Protein AF-A0A2A9FK67-F1 (afdb_monomer)

Solvent-accessible surface area (backbone atoms only — not comparable to full-atom values): 5591 Å² total; per-residue (Å²): 140,76,81,85,80,78,90,63,96,70,42,57,33,71,74,47,43,57,74,39,88,72,41,48,65,47,57,43,85,87,82,66,42,72,56,38,37,38,35,76,52,70,63,87,93,41,48,28,39,41,40,37,33,72,76,51,94,66,30,20,36,39,37,33,32,46,73,89,39,82,77,45,78,49,78,31,47,41,40,58,36,33,40,53,52,50,36,42,77,70,70,46,70,83,127

Sequence (95 aa):
MSVPERGTGVPRSVTDLARLPGWSVAVHATSRRWELAEYPGADGDDEVLVGLTPVARGLVAVIVWRNGTVEQHRRLPEEQACLAAWRFALGLRPG

Structure (mmCIF, N/CA/C/O backbone):
data_AF-A0A2A9FK67-F1
#
_entry.id   AF-A0A2A9FK67-F1
#
loop_
_atom_site.group_PDB
_atom_site.id
_atom_site.type_symbol
_atom_site.label_atom_id
_atom_site.label_alt_id
_atom_site.label_comp_id
_atom_site.label_asym_id
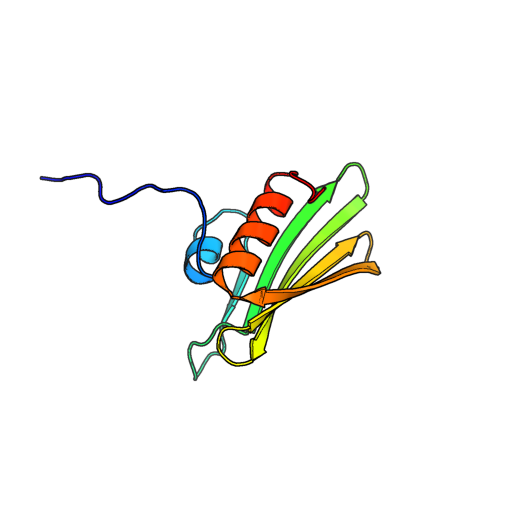_atom_site.label_entity_id
_atom_site.label_seq_id
_atom_site.pdbx_PDB_ins_code
_atom_site.Cartn_x
_atom_site.Cartn_y
_atom_site.Cartn_z
_atom_site.occupancy
_atom_site.B_iso_or_equiv
_atom_site.auth_seq_id
_atom_site.auth_comp_id
_atom_site.auth_asym_id
_atom_site.auth_atom_id
_atom_site.pdbx_PDB_model_num
ATOM 1 N N . MET A 1 1 ? -35.030 2.639 -11.636 1.00 38.41 1 MET A N 1
ATOM 2 C CA . MET A 1 1 ? -33.765 1.874 -11.592 1.00 38.41 1 MET A CA 1
ATOM 3 C C . MET A 1 1 ? -32.803 2.553 -12.548 1.00 38.41 1 MET A C 1
ATOM 5 O O . MET A 1 1 ? -33.188 2.724 -13.689 1.00 38.41 1 MET A O 1
ATOM 9 N N . SER A 1 2 ? -31.622 3.044 -12.211 1.00 42.09 2 SER A N 1
ATOM 10 C CA . SER A 1 2 ? -30.900 3.210 -10.952 1.00 42.09 2 SER A CA 1
ATOM 11 C C . SER A 1 2 ? -29.963 4.396 -11.198 1.00 42.09 2 SER A C 1
ATOM 13 O O . SER A 1 2 ? -29.442 4.541 -12.303 1.00 42.09 2 SER A O 1
ATOM 15 N N . VAL A 1 3 ? -29.777 5.266 -10.209 1.00 43.06 3 VAL A N 1
ATOM 16 C CA . VAL A 1 3 ? -28.714 6.278 -10.264 1.00 43.06 3 VAL A CA 1
ATOM 17 C C . VAL A 1 3 ? -27.383 5.515 -10.205 1.00 43.06 3 VAL A C 1
ATOM 19 O O . VAL A 1 3 ? -27.252 4.663 -9.325 1.00 43.06 3 VAL A O 1
ATOM 22 N N . PRO A 1 4 ? -26.407 5.745 -11.101 1.00 42.25 4 PRO A N 1
ATOM 23 C CA . PRO A 1 4 ? -25.088 5.159 -10.931 1.00 42.25 4 PRO A CA 1
ATOM 24 C C . PRO A 1 4 ? -24.439 5.826 -9.715 1.00 42.25 4 PRO A C 1
ATOM 26 O O . PRO A 1 4 ? -24.041 6.991 -9.761 1.00 42.25 4 PRO A O 1
ATOM 29 N N . GLU A 1 5 ? -24.392 5.117 -8.592 1.00 51.25 5 GLU A N 1
ATOM 30 C CA . GLU A 1 5 ? -23.777 5.620 -7.369 1.00 51.25 5 GLU A CA 1
ATOM 31 C C . GLU A 1 5 ? -22.243 5.659 -7.517 1.00 51.25 5 GLU A C 1
ATOM 33 O O . GLU A 1 5 ? -21.578 4.633 -7.603 1.00 51.25 5 GLU A O 1
ATOM 38 N N . ARG A 1 6 ? -21.705 6.887 -7.580 1.00 47.88 6 ARG A N 1
ATOM 39 C CA . ARG A 1 6 ? -20.302 7.317 -7.378 1.00 47.88 6 ARG A CA 1
ATOM 40 C C . ARG A 1 6 ? -19.198 6.374 -7.886 1.00 47.88 6 ARG A C 1
ATOM 42 O O . ARG A 1 6 ? -18.447 5.794 -7.107 1.00 47.88 6 ARG A O 1
ATOM 49 N N . GLY A 1 7 ? -18.959 6.388 -9.194 1.00 52.41 7 GLY A N 1
ATOM 50 C CA . GLY A 1 7 ? -17.623 6.116 -9.724 1.00 52.41 7 GLY A CA 1
ATOM 51 C C . GLY A 1 7 ? -16.724 7.342 -9.541 1.00 52.41 7 GLY A C 1
ATOM 52 O O . GLY A 1 7 ? -16.719 8.227 -10.389 1.00 52.41 7 GLY A O 1
ATOM 53 N N . THR A 1 8 ? -15.968 7.429 -8.446 1.00 54.34 8 THR A N 1
ATOM 54 C CA . THR A 1 8 ? -14.867 8.404 -8.319 1.00 54.34 8 THR A CA 1
ATOM 55 C C . THR A 1 8 ? -13.573 7.622 -8.150 1.00 54.34 8 THR A C 1
ATOM 57 O O . THR A 1 8 ? -13.240 7.252 -7.030 1.00 54.34 8 THR A O 1
ATOM 60 N N . GLY A 1 9 ? -12.884 7.315 -9.254 1.00 76.12 9 GLY A N 1
ATOM 61 C CA . GLY A 1 9 ? -11.770 6.352 -9.345 1.00 76.12 9 GLY A CA 1
ATOM 62 C C . GLY A 1 9 ? -10.492 6.652 -8.545 1.00 76.12 9 GLY A C 1
ATOM 63 O O . GLY A 1 9 ? -9.472 6.032 -8.814 1.00 76.12 9 GLY A O 1
ATOM 64 N N . VAL A 1 10 ? -10.532 7.580 -7.586 1.00 89.06 10 VAL A N 1
ATOM 65 C CA . VAL A 1 10 ? -9.426 7.909 -6.680 1.00 89.06 10 VAL A CA 1
ATOM 66 C C . VAL A 1 10 ? -9.654 7.188 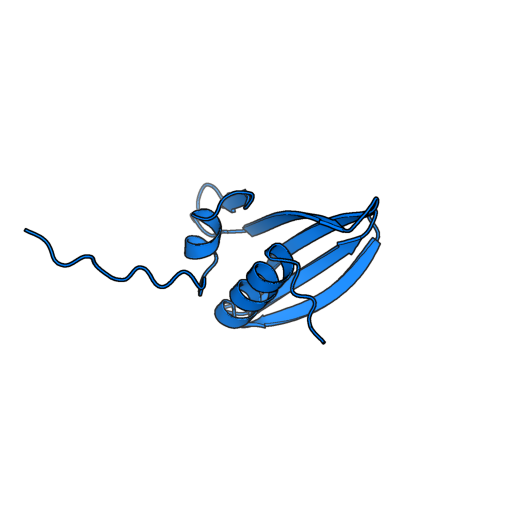-5.341 1.00 89.06 10 VAL A C 1
ATOM 68 O O . VAL A 1 10 ? -10.661 7.469 -4.680 1.00 89.06 10 VAL A O 1
ATOM 71 N N . PRO A 1 11 ? -8.758 6.283 -4.914 1.00 93.69 11 PRO A N 1
ATOM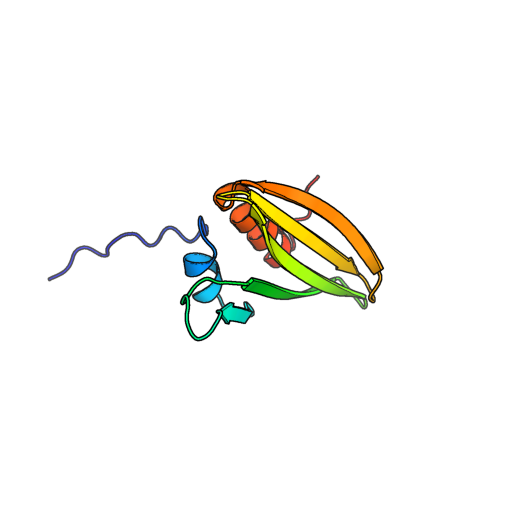 72 C CA . PRO A 1 11 ? -8.908 5.546 -3.665 1.00 93.69 11 PRO A CA 1
ATOM 73 C C . PRO A 1 11 ? -8.647 6.444 -2.452 1.00 93.69 11 PRO A C 1
ATOM 75 O O . PRO A 1 11 ? -7.727 7.263 -2.457 1.00 93.69 11 PRO A O 1
ATOM 78 N N . ARG A 1 12 ? -9.448 6.269 -1.394 1.00 92.94 12 ARG A N 1
ATOM 79 C CA . ARG A 1 12 ? -9.318 6.997 -0.117 1.00 92.94 12 ARG A CA 1
ATOM 80 C C . ARG A 1 12 ? -9.065 6.078 1.076 1.00 92.94 12 ARG A C 1
ATOM 82 O O . ARG A 1 12 ? -8.874 6.555 2.190 1.00 92.94 12 ARG A O 1
ATOM 89 N N . SER A 1 13 ? -9.066 4.772 0.848 1.00 95.44 13 SER A N 1
ATOM 90 C CA . SER A 1 13 ? -8.858 3.750 1.867 1.00 95.44 13 SER A CA 1
ATOM 91 C C . SER A 1 13 ? -8.204 2.510 1.269 1.00 95.44 13 SER A C 1
ATOM 93 O O . SER A 1 13 ? -8.251 2.288 0.054 1.00 95.44 13 SER A O 1
ATOM 95 N N . VAL A 1 14 ? -7.676 1.639 2.129 1.00 96.00 14 VAL A N 1
ATOM 96 C CA . VAL A 1 14 ? -7.154 0.334 1.689 1.00 96.00 14 VAL A CA 1
ATOM 97 C C . VAL A 1 14 ? -8.262 -0.552 1.104 1.00 96.00 14 VAL A C 1
ATOM 99 O O . VAL A 1 14 ? -8.015 -1.354 0.207 1.00 96.00 14 VAL A O 1
ATOM 102 N N . THR A 1 15 ? -9.511 -0.360 1.540 1.00 94.94 15 THR A N 1
ATOM 103 C CA . THR A 1 15 ? -10.669 -1.060 0.957 1.00 94.94 15 THR A CA 1
ATOM 104 C C . THR A 1 15 ? -10.912 -0.647 -0.494 1.00 94.94 15 THR A C 1
ATOM 106 O O . THR A 1 15 ? -11.317 -1.481 -1.302 1.00 94.94 15 THR A O 1
ATOM 109 N N . ASP A 1 16 ? -10.656 0.617 -0.840 1.00 95.94 16 ASP A N 1
ATOM 110 C CA . ASP A 1 16 ? -10.753 1.080 -2.225 1.00 95.94 16 ASP A CA 1
ATOM 111 C C . ASP A 1 16 ? -9.610 0.508 -3.068 1.00 95.94 16 ASP A C 1
ATOM 113 O O . ASP A 1 16 ? -9.861 0.026 -4.171 1.00 95.94 16 ASP A O 1
ATOM 117 N N . LEU A 1 17 ? -8.379 0.495 -2.534 1.00 95.50 17 LEU A N 1
ATOM 118 C CA . LEU A 1 17 ? -7.220 -0.113 -3.203 1.00 95.50 17 LEU A CA 1
ATOM 119 C C . LEU A 1 17 ? -7.447 -1.595 -3.504 1.00 95.50 17 LEU A C 1
ATOM 121 O O . LEU A 1 17 ? -7.183 -2.030 -4.617 1.00 95.50 17 LEU A O 1
ATOM 125 N N . ALA A 1 18 ? -8.021 -2.351 -2.564 1.00 95.12 18 ALA A N 1
ATOM 126 C CA . ALA A 1 18 ? -8.320 -3.774 -2.737 1.00 95.12 18 ALA A CA 1
ATOM 127 C C . ALA A 1 18 ? -9.265 -4.083 -3.917 1.00 95.12 18 ALA A C 1
ATOM 129 O O . ALA A 1 18 ? -9.372 -5.232 -4.338 1.00 95.12 18 ALA A O 1
ATOM 130 N N . ARG A 1 19 ? -9.993 -3.082 -4.430 1.00 95.19 19 ARG A N 1
ATOM 131 C CA . ARG A 1 19 ? -10.884 -3.224 -5.593 1.00 95.19 19 ARG A CA 1
ATOM 132 C C . ARG A 1 19 ? -10.178 -2.933 -6.918 1.00 95.19 19 ARG A C 1
ATOM 134 O O . ARG A 1 19 ? -10.777 -3.145 -7.971 1.00 95.19 19 ARG A O 1
ATOM 141 N N . LEU A 1 20 ? -8.953 -2.412 -6.879 1.00 92.88 20 LEU A N 1
ATOM 142 C CA . LEU A 1 20 ? -8.175 -2.063 -8.059 1.00 92.88 20 LEU A CA 1
ATOM 143 C C . LEU A 1 20 ? -7.306 -3.251 -8.508 1.00 92.88 20 LEU A C 1
ATOM 145 O O . LEU A 1 20 ? -6.752 -3.960 -7.666 1.00 92.88 20 LEU A O 1
ATOM 149 N N . PRO A 1 21 ? -7.137 -3.469 -9.825 1.00 91.44 21 PRO A N 1
ATOM 150 C CA . PRO A 1 21 ? -6.248 -4.508 -10.337 1.00 91.44 21 PRO A CA 1
ATOM 151 C C . PRO A 1 21 ? -4.804 -4.341 -9.847 1.00 91.44 21 PRO A C 1
ATOM 153 O O . PRO A 1 21 ? -4.307 -3.223 -9.728 1.00 91.44 21 PRO A O 1
ATOM 156 N N . GLY A 1 22 ? -4.131 -5.465 -9.597 1.00 92.56 22 GLY A N 1
ATOM 157 C CA . GLY A 1 22 ? -2.725 -5.507 -9.180 1.00 92.56 22 GLY A CA 1
ATOM 158 C C . GLY A 1 22 ? -2.485 -5.276 -7.687 1.00 92.56 22 GLY A C 1
ATOM 159 O O . GLY A 1 22 ? -1.400 -5.576 -7.206 1.00 92.56 22 GLY A O 1
ATOM 160 N N . TRP A 1 23 ? -3.483 -4.806 -6.935 1.00 96.31 23 TRP A N 1
ATOM 161 C CA . TRP A 1 23 ? -3.369 -4.656 -5.486 1.00 96.31 23 TRP A CA 1
ATOM 162 C C . TRP A 1 23 ? -3.631 -5.974 -4.761 1.00 96.31 23 TRP A C 1
ATOM 164 O O . TRP A 1 23 ? -4.654 -6.627 -4.970 1.00 96.31 23 TRP A O 1
ATOM 174 N N . SER A 1 24 ? -2.729 -6.328 -3.852 1.00 97.06 24 SER A N 1
ATOM 175 C CA . SER A 1 24 ? -2.917 -7.392 -2.868 1.00 97.06 24 SER A CA 1
ATOM 176 C C . SER A 1 24 ? -3.124 -6.768 -1.493 1.00 97.06 24 SER A C 1
ATOM 178 O O . SER A 1 24 ? -2.399 -5.848 -1.123 1.00 97.06 24 SER A O 1
ATOM 180 N N . VAL A 1 25 ? -4.105 -7.247 -0.725 1.00 97.25 25 VAL A N 1
ATOM 181 C CA . VAL A 1 25 ? -4.343 -6.786 0.651 1.00 97.25 25 VAL A CA 1
ATOM 182 C C . VAL A 1 25 ? -4.437 -7.984 1.584 1.00 97.25 25 VAL A C 1
ATOM 184 O O . VAL A 1 25 ? -5.382 -8.771 1.514 1.00 97.25 25 VAL A O 1
ATOM 187 N N . ALA A 1 26 ? -3.472 -8.095 2.493 1.00 96.62 26 ALA A N 1
ATOM 188 C CA . ALA A 1 26 ? -3.500 -9.062 3.575 1.00 96.62 26 ALA A CA 1
ATOM 189 C C . ALA A 1 26 ? -4.376 -8.541 4.719 1.00 96.62 26 ALA A C 1
ATOM 191 O O . ALA A 1 26 ? -4.262 -7.392 5.159 1.00 96.62 26 ALA A O 1
ATOM 192 N N . VAL A 1 27 ? -5.254 -9.410 5.214 1.00 94.38 27 VAL A N 1
ATOM 193 C CA . VAL A 1 27 ? -6.186 -9.113 6.301 1.00 94.38 27 VAL A CA 1
ATOM 194 C C . VAL A 1 27 ? -5.992 -10.134 7.409 1.00 94.38 27 VAL A C 1
ATOM 196 O O . VAL A 1 27 ? -6.070 -11.338 7.169 1.00 94.38 27 VAL A O 1
ATOM 199 N N . HIS A 1 28 ? -5.815 -9.652 8.636 1.00 92.75 28 HIS A N 1
ATOM 200 C CA . HIS A 1 28 ? -5.741 -10.494 9.818 1.00 92.75 28 HIS A CA 1
ATOM 201 C C . HIS A 1 28 ? -7.038 -11.304 9.962 1.00 92.75 28 HIS A C 1
ATOM 203 O O . HIS A 1 28 ? -8.133 -10.739 10.074 1.00 92.75 28 HIS A O 1
ATOM 209 N N . ALA A 1 29 ? -6.921 -12.631 10.046 1.00 90.06 29 ALA A N 1
ATOM 210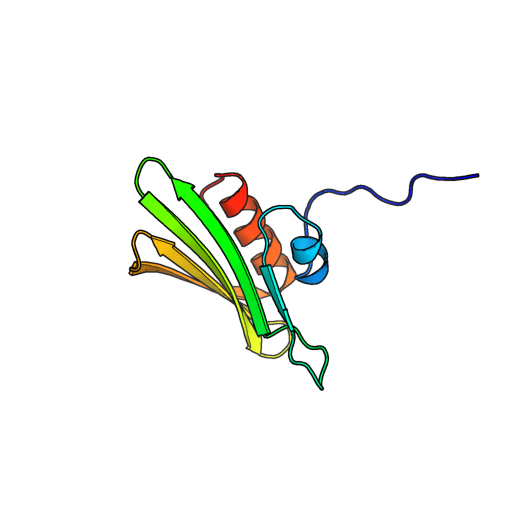 C CA . ALA A 1 29 ? -8.058 -13.554 10.006 1.00 90.06 29 ALA A CA 1
ATOM 211 C C . ALA A 1 29 ? -9.143 -13.237 11.054 1.00 90.06 29 ALA A C 1
ATOM 213 O O . ALA A 1 29 ? -10.322 -13.138 10.715 1.00 90.06 29 ALA A O 1
ATOM 214 N N . THR A 1 30 ? -8.740 -13.017 12.311 1.00 93.19 30 THR A N 1
ATOM 215 C CA . THR A 1 30 ? -9.672 -12.802 13.433 1.00 93.19 30 THR A CA 1
ATOM 216 C C . THR A 1 30 ? -10.216 -11.376 13.517 1.00 93.19 30 THR A C 1
ATOM 218 O O . THR A 1 30 ? -11.424 -11.176 13.565 1.00 93.19 30 THR A O 1
ATOM 221 N N . SER A 1 31 ? -9.342 -10.364 13.549 1.00 91.75 31 SER A N 1
ATOM 222 C CA . SER A 1 31 ? -9.758 -8.967 13.736 1.00 91.75 31 SER A CA 1
ATOM 223 C C . SER A 1 31 ? -10.378 -8.343 12.485 1.00 91.75 31 SER A C 1
ATOM 225 O O . SER A 1 31 ? -10.964 -7.265 12.577 1.00 91.75 31 SER A O 1
ATOM 227 N N . ARG A 1 32 ? -10.222 -8.997 11.322 1.00 91.31 32 ARG A N 1
ATOM 228 C CA . ARG A 1 32 ? -10.626 -8.491 10.003 1.00 91.31 32 ARG A CA 1
ATOM 229 C C . ARG A 1 32 ? -10.004 -7.131 9.662 1.00 91.31 32 ARG A C 1
ATOM 231 O O . ARG A 1 32 ? -10.503 -6.429 8.787 1.00 91.31 32 ARG A O 1
ATOM 238 N N . ARG A 1 33 ? -8.916 -6.758 10.341 1.00 91.50 33 ARG A N 1
ATOM 239 C CA . ARG A 1 33 ? -8.127 -5.559 10.043 1.00 91.50 33 ARG A CA 1
ATOM 240 C C . ARG A 1 33 ? -7.098 -5.894 8.976 1.00 91.50 33 ARG A C 1
ATOM 242 O O . ARG A 1 33 ? -6.513 -6.971 9.014 1.00 91.50 33 ARG A O 1
ATOM 249 N N . TRP A 1 34 ? -6.894 -4.984 8.034 1.00 95.06 34 TRP A N 1
ATOM 250 C CA . TRP A 1 34 ? -5.809 -5.117 7.071 1.00 95.06 34 TRP A CA 1
ATOM 251 C C . TRP A 1 34 ? -4.457 -4.942 7.780 1.00 95.06 34 TRP A C 1
ATOM 253 O O . TRP A 1 34 ? -4.362 -4.205 8.763 1.00 95.06 34 TRP A O 1
ATOM 263 N N . GLU A 1 35 ? -3.437 -5.642 7.298 1.00 95.94 35 GLU A N 1
ATOM 264 C CA . GLU A 1 35 ? -2.076 -5.619 7.860 1.00 95.94 35 GLU A CA 1
ATOM 265 C C . GLU A 1 35 ? -1.049 -5.137 6.844 1.00 95.94 35 GLU A C 1
ATOM 267 O O . GLU A 1 35 ? -0.066 -4.492 7.200 1.00 95.94 35 GLU A O 1
ATOM 272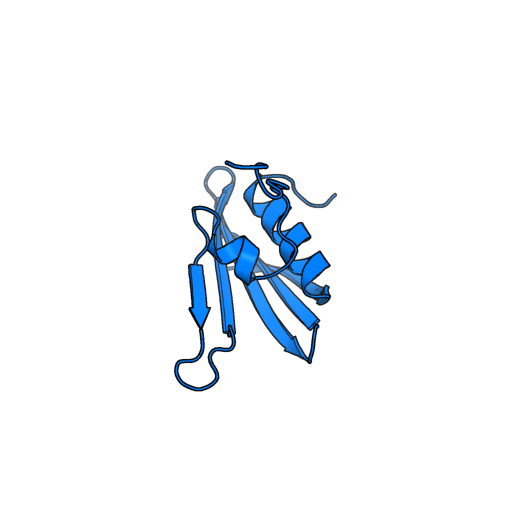 N N . LEU A 1 36 ? -1.295 -5.431 5.571 1.00 97.25 36 LEU A N 1
ATOM 273 C CA . LEU A 1 36 ? -0.403 -5.104 4.479 1.00 97.25 36 LEU A CA 1
ATOM 274 C C . LEU A 1 36 ? -1.234 -4.894 3.220 1.00 97.25 36 LEU A C 1
ATOM 276 O O . LEU A 1 36 ? -2.151 -5.669 2.949 1.00 97.25 36 LEU A O 1
ATOM 280 N N . ALA A 1 37 ? -0.924 -3.847 2.470 1.00 98.12 37 ALA A N 1
ATOM 281 C CA . ALA A 1 37 ? -1.417 -3.677 1.113 1.00 98.12 37 ALA A CA 1
ATOM 282 C C . ALA A 1 37 ? -0.234 -3.418 0.190 1.00 98.12 37 ALA A C 1
ATOM 284 O O . ALA A 1 37 ? 0.593 -2.561 0.489 1.00 98.12 37 ALA A O 1
ATOM 285 N N . GLU A 1 38 ? -0.155 -4.150 -0.910 1.00 97.69 38 GLU A N 1
ATOM 286 C CA . GLU A 1 38 ? 0.990 -4.144 -1.811 1.00 97.69 38 GLU A CA 1
ATOM 287 C C . GLU A 1 38 ? 0.554 -4.004 -3.260 1.00 97.69 38 GLU A C 1
ATOM 289 O O . GLU A 1 38 ? -0.474 -4.545 -3.675 1.00 97.69 38 GLU A O 1
ATOM 294 N N . TYR A 1 39 ? 1.379 -3.303 -4.026 1.00 96.88 39 TYR A N 1
ATOM 295 C CA . TYR A 1 39 ? 1.279 -3.213 -5.471 1.00 96.88 39 TYR A CA 1
ATOM 296 C C . TYR A 1 39 ? 2.663 -3.443 -6.086 1.00 96.88 39 TYR A C 1
ATOM 298 O O . TYR A 1 39 ? 3.548 -2.594 -5.913 1.00 96.88 39 TYR A O 1
ATOM 306 N N . PRO A 1 40 ? 2.872 -4.567 -6.790 1.00 94.44 40 PRO A N 1
ATOM 307 C CA . PRO A 1 40 ? 4.042 -4.751 -7.628 1.00 94.44 40 PRO A CA 1
ATOM 308 C C . PRO A 1 40 ? 3.872 -3.958 -8.928 1.00 94.44 40 PRO A C 1
ATOM 310 O O . PRO A 1 40 ? 2.819 -3.974 -9.566 1.00 94.44 40 PRO A O 1
ATOM 313 N N . GLY A 1 41 ? 4.930 -3.272 -9.332 1.00 88.44 41 GLY A N 1
ATOM 314 C CA . GLY A 1 41 ? 5.028 -2.535 -10.580 1.00 88.44 41 GLY A CA 1
ATOM 315 C C . GLY A 1 41 ? 6.388 -2.741 -11.240 1.00 88.44 41 GLY A C 1
ATOM 316 O O . GLY A 1 41 ? 7.261 -3.438 -10.726 1.00 88.44 41 GLY A O 1
ATOM 317 N N . ALA A 1 42 ? 6.559 -2.107 -12.392 1.00 78.50 42 ALA A N 1
ATOM 318 C CA . ALA A 1 42 ? 7.821 -2.066 -13.113 1.00 78.50 42 ALA A CA 1
ATOM 319 C C . ALA A 1 42 ? 8.077 -0.640 -13.601 1.00 78.50 42 ALA A C 1
ATOM 321 O O . ALA A 1 42 ? 7.139 0.095 -13.922 1.00 78.50 42 ALA A O 1
ATOM 322 N N . ASP A 1 43 ? 9.346 -0.260 -13.653 1.00 80.25 43 ASP A N 1
ATOM 323 C CA . ASP A 1 43 ? 9.792 1.046 -14.126 1.00 80.25 43 ASP A CA 1
ATOM 324 C C . ASP A 1 43 ? 11.058 0.857 -14.964 1.00 80.25 43 ASP A C 1
ATOM 326 O O . ASP A 1 43 ? 12.172 0.822 -14.444 1.00 80.25 43 ASP A O 1
ATOM 330 N N . GLY A 1 44 ? 10.864 0.645 -16.268 1.00 85.19 44 GLY A N 1
ATOM 331 C CA . GLY A 1 44 ? 11.908 0.105 -17.136 1.00 85.19 44 GLY A CA 1
ATOM 332 C C . GLY A 1 44 ? 12.199 -1.355 -16.785 1.00 85.19 44 GLY A C 1
ATOM 333 O O . GLY A 1 44 ? 11.270 -2.157 -16.692 1.00 85.19 44 GLY A O 1
ATOM 334 N N . ASP A 1 45 ? 13.477 -1.670 -16.578 1.00 87.00 45 ASP A N 1
ATOM 335 C CA . ASP A 1 45 ? 13.943 -3.005 -16.174 1.00 87.00 45 ASP A CA 1
ATOM 336 C C . ASP A 1 45 ? 13.920 -3.213 -14.649 1.00 87.00 45 ASP A C 1
ATOM 338 O O . ASP A 1 45 ? 14.207 -4.310 -14.170 1.00 87.00 45 ASP A O 1
ATOM 342 N N . ASP A 1 46 ? 13.588 -2.172 -13.880 1.00 87.56 46 ASP A N 1
ATOM 343 C CA . ASP A 1 46 ? 13.580 -2.243 -12.424 1.00 87.56 46 ASP A CA 1
ATOM 344 C C . ASP A 1 46 ? 12.273 -2.841 -11.895 1.00 87.56 46 ASP A C 1
ATOM 346 O O . ASP A 1 46 ? 11.169 -2.405 -12.250 1.00 87.56 46 ASP A O 1
ATOM 350 N N . GLU A 1 47 ? 12.409 -3.776 -10.955 1.00 91.19 47 GLU A N 1
ATOM 351 C CA . GLU A 1 47 ? 11.302 -4.241 -10.128 1.00 91.19 47 GLU A CA 1
ATOM 352 C C . GLU A 1 47 ? 11.004 -3.193 -9.063 1.00 91.19 47 GLU A C 1
ATOM 354 O O . GLU A 1 47 ? 11.892 -2.748 -8.325 1.00 91.19 47 GLU A O 1
ATOM 359 N N . VAL A 1 48 ? 9.736 -2.816 -8.957 1.00 93.31 48 VAL A N 1
ATOM 360 C CA . VAL A 1 48 ? 9.303 -1.792 -8.022 1.00 93.31 48 VAL A CA 1
ATOM 361 C C . VAL A 1 48 ? 8.120 -2.300 -7.215 1.00 93.31 48 VAL A C 1
ATOM 363 O O . VAL A 1 48 ? 7.155 -2.817 -7.764 1.00 93.31 48 VAL A O 1
ATOM 366 N N . LEU A 1 49 ? 8.161 -2.112 -5.901 1.00 95.50 49 LEU A N 1
ATOM 367 C CA . LEU A 1 49 ? 7.081 -2.494 -4.998 1.00 95.50 49 LEU A CA 1
ATOM 368 C C . LEU A 1 49 ? 6.641 -1.274 -4.199 1.00 95.50 49 LEU A C 1
ATOM 370 O O . LEU A 1 49 ? 7.474 -0.537 -3.673 1.00 95.50 49 LEU A O 1
ATOM 374 N N . VAL A 1 50 ? 5.332 -1.082 -4.066 1.00 96.31 50 VAL A N 1
ATOM 375 C CA . VAL A 1 50 ? 4.763 -0.151 -3.089 1.00 96.31 50 VAL A CA 1
ATOM 376 C C . VAL A 1 50 ? 4.022 -0.940 -2.036 1.00 96.31 50 VAL A C 1
ATOM 378 O O . VAL A 1 50 ? 3.174 -1.761 -2.369 1.00 96.31 50 VAL A O 1
ATOM 381 N N . GLY A 1 51 ? 4.308 -0.652 -0.774 1.00 97.31 51 GLY A N 1
ATOM 382 C CA . GLY A 1 51 ? 3.699 -1.315 0.370 1.00 97.31 51 GLY A CA 1
ATOM 383 C C . GLY A 1 51 ? 3.154 -0.301 1.355 1.00 97.31 51 GLY A C 1
ATOM 384 O O . GLY A 1 51 ? 3.759 0.744 1.613 1.00 97.31 51 GLY A O 1
ATOM 385 N N . LEU A 1 52 ? 1.986 -0.619 1.894 1.00 98.44 52 LEU A N 1
ATOM 386 C CA . LEU A 1 52 ? 1.317 0.117 2.947 1.00 98.44 52 LEU A CA 1
ATOM 387 C C . LEU A 1 52 ? 1.213 -0.791 4.166 1.00 98.44 52 LEU A C 1
ATOM 389 O O . LEU A 1 52 ? 0.807 -1.945 4.049 1.00 98.44 52 LEU A O 1
ATOM 393 N N . THR A 1 53 ? 1.515 -0.255 5.343 1.00 97.50 53 THR A N 1
ATOM 394 C CA . THR A 1 53 ? 1.390 -0.978 6.617 1.00 97.50 53 THR A CA 1
ATOM 395 C C . THR A 1 53 ? 0.810 -0.041 7.675 1.00 97.50 53 THR A C 1
ATOM 397 O O . THR A 1 53 ? 1.289 1.092 7.806 1.00 97.50 53 THR A O 1
ATOM 400 N N . PRO A 1 54 ? -0.212 -0.449 8.450 1.00 96.44 54 PRO A N 1
ATOM 401 C CA . PRO A 1 54 ? -0.734 0.387 9.518 1.00 96.44 54 PRO A CA 1
ATOM 402 C C . PRO A 1 54 ? 0.297 0.452 10.651 1.00 96.44 54 PRO A C 1
ATOM 404 O O . PRO A 1 54 ? 0.790 -0.572 11.114 1.00 96.44 54 PRO A O 1
ATOM 407 N N . VAL A 1 55 ? 0.625 1.660 11.116 1.00 95.94 55 VAL A N 1
ATOM 408 C CA . VAL A 1 55 ? 1.628 1.867 12.185 1.00 95.94 55 VAL A CA 1
ATOM 409 C C . VAL A 1 55 ? 1.031 2.449 13.462 1.00 95.94 55 VAL A C 1
ATOM 411 O O . VAL A 1 55 ? 1.562 2.248 14.549 1.00 95.94 55 VAL A O 1
ATOM 414 N N . ALA A 1 56 ? -0.083 3.166 13.342 1.00 93.38 56 ALA A N 1
ATOM 415 C CA . ALA A 1 56 ? -0.892 3.648 14.452 1.00 93.38 56 ALA A CA 1
ATOM 416 C C . ALA A 1 56 ? -2.320 3.900 13.953 1.00 93.38 56 ALA A C 1
ATOM 418 O O . ALA A 1 56 ? -2.610 3.787 12.761 1.00 93.38 56 ALA A O 1
ATOM 419 N N . ARG A 1 57 ? -3.238 4.264 14.853 1.00 91.19 57 ARG A N 1
ATOM 420 C CA . ARG A 1 57 ? -4.623 4.566 14.474 1.00 91.19 57 ARG A CA 1
ATOM 421 C C . ARG A 1 57 ? -4.663 5.684 13.422 1.00 91.19 57 ARG A C 1
ATOM 423 O O . ARG A 1 57 ? -4.297 6.816 13.717 1.00 91.19 57 ARG A O 1
ATOM 430 N N . GLY A 1 58 ? -5.138 5.353 12.220 1.00 92.44 58 GLY A N 1
ATOM 431 C CA . GLY A 1 58 ? -5.263 6.285 11.094 1.00 92.44 58 GLY A CA 1
ATOM 432 C C . GLY A 1 58 ? -3.943 6.666 10.415 1.00 92.44 58 GLY A C 1
ATOM 433 O O . GLY A 1 58 ? -3.973 7.474 9.491 1.00 92.44 58 GLY A O 1
ATOM 434 N N . LEU A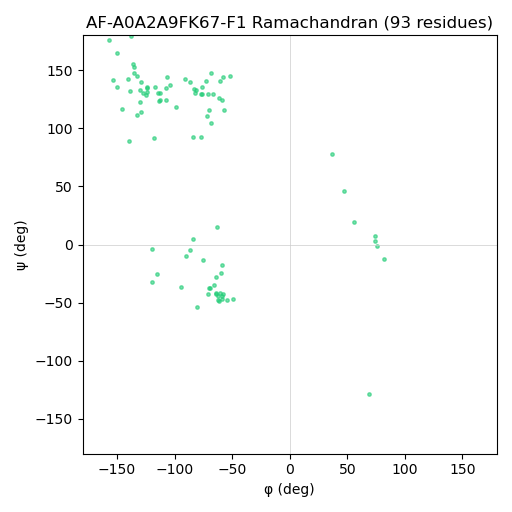 1 59 ? -2.810 6.100 10.845 1.00 97.50 59 LEU A N 1
ATOM 435 C CA . LEU A 1 59 ? -1.485 6.384 10.299 1.00 97.50 59 LEU A CA 1
ATOM 436 C C . LEU A 1 59 ? -0.914 5.139 9.618 1.00 97.50 59 LEU A C 1
ATOM 438 O O . LEU A 1 59 ? -0.862 4.056 10.207 1.00 97.50 59 LEU A O 1
ATOM 442 N N . VAL A 1 60 ? -0.441 5.323 8.392 1.00 98.31 60 VAL A N 1
ATOM 443 C CA . VAL A 1 60 ? 0.058 4.273 7.508 1.00 98.31 60 VAL A CA 1
ATOM 444 C C . VAL A 1 60 ? 1.485 4.603 7.092 1.00 98.31 60 VAL A C 1
ATOM 446 O O . VAL A 1 60 ? 1.772 5.727 6.677 1.00 98.31 60 VAL A O 1
ATOM 449 N N . ALA A 1 61 ? 2.385 3.632 7.209 1.00 98.12 61 ALA A N 1
ATOM 450 C CA . ALA A 1 61 ? 3.674 3.691 6.541 1.00 98.12 61 ALA A CA 1
ATOM 451 C C . ALA A 1 61 ? 3.483 3.353 5.061 1.00 98.12 61 ALA A C 1
ATOM 453 O O . ALA A 1 61 ? 2.867 2.340 4.750 1.00 98.12 61 ALA A O 1
ATOM 454 N N . VAL A 1 62 ? 4.011 4.195 4.178 1.00 97.62 62 VAL A N 1
ATOM 455 C CA . VAL A 1 62 ? 4.166 3.931 2.746 1.00 97.62 62 VAL A CA 1
ATOM 456 C C . VAL A 1 62 ? 5.644 3.713 2.492 1.00 97.62 62 VAL A C 1
ATOM 458 O O . VAL A 1 62 ? 6.460 4.581 2.826 1.00 97.62 62 VAL A O 1
ATOM 461 N N . ILE A 1 63 ? 5.980 2.572 1.911 1.00 96.88 63 ILE A N 1
ATOM 462 C CA . ILE A 1 63 ? 7.348 2.206 1.573 1.00 96.88 63 ILE A CA 1
ATOM 463 C C . ILE A 1 63 ? 7.396 1.889 0.081 1.00 96.88 63 ILE A C 1
ATOM 465 O O . ILE A 1 63 ? 6.508 1.219 -0.445 1.00 96.88 63 ILE A O 1
ATOM 469 N N . VAL A 1 64 ? 8.411 2.418 -0.595 1.00 94.88 64 VAL A N 1
ATOM 470 C CA . VAL A 1 64 ? 8.710 2.100 -1.991 1.00 94.88 64 VAL A CA 1
ATOM 471 C C . VAL A 1 64 ? 10.030 1.356 -2.018 1.00 94.88 64 VAL A C 1
ATOM 473 O O . VAL A 1 64 ? 11.035 1.875 -1.521 1.00 94.88 64 VAL A O 1
ATOM 476 N N . TRP A 1 65 ? 10.022 0.167 -2.607 1.00 95.31 65 TRP A N 1
ATOM 477 C CA . TRP A 1 65 ? 11.225 -0.594 -2.905 1.00 95.31 65 TRP A CA 1
ATOM 478 C C . TRP A 1 65 ? 11.512 -0.558 -4.398 1.00 95.31 65 TRP A C 1
ATOM 480 O O . TRP A 1 65 ? 10.590 -0.617 -5.209 1.00 95.31 65 TRP A O 1
ATOM 490 N N . ARG A 1 66 ? 12.797 -0.519 -4.739 1.00 94.50 66 ARG A N 1
ATOM 491 C CA . ARG A 1 66 ? 13.321 -0.687 -6.091 1.00 94.50 66 ARG A CA 1
ATOM 492 C C . ARG A 1 66 ? 14.436 -1.718 -6.050 1.00 94.50 66 ARG A C 1
ATOM 494 O O . ARG A 1 66 ? 15.379 -1.557 -5.273 1.00 94.50 66 ARG A O 1
ATOM 501 N N . ASN A 1 67 ? 14.313 -2.787 -6.832 1.00 94.44 67 ASN A N 1
ATOM 502 C CA . ASN A 1 67 ? 15.264 -3.904 -6.872 1.00 94.44 67 ASN A CA 1
ATOM 503 C C . ASN A 1 67 ? 15.637 -4.404 -5.458 1.00 94.44 67 ASN A C 1
ATOM 505 O O . ASN A 1 67 ? 16.808 -4.539 -5.104 1.00 94.44 67 ASN A O 1
ATOM 509 N N . GLY A 1 68 ? 14.624 -4.575 -4.602 1.00 93.25 68 GLY A N 1
ATOM 510 C CA . GLY A 1 68 ? 14.782 -5.022 -3.213 1.00 93.25 68 GLY A CA 1
ATOM 511 C C . GLY A 1 68 ? 15.310 -3.978 -2.216 1.00 93.25 68 GLY A C 1
ATOM 512 O O . GLY A 1 68 ? 15.400 -4.275 -1.026 1.00 93.25 68 GLY A O 1
ATOM 513 N N . THR A 1 69 ? 15.621 -2.751 -2.643 1.00 95.62 69 THR A N 1
ATOM 514 C CA . THR A 1 69 ? 16.132 -1.681 -1.767 1.00 95.62 69 THR A CA 1
ATOM 515 C C . THR A 1 69 ? 15.053 -0.646 -1.467 1.00 95.62 69 THR A C 1
ATOM 517 O O . THR A 1 69 ? 14.338 -0.226 -2.369 1.00 95.62 69 THR A O 1
ATOM 520 N N . VAL A 1 70 ? 14.942 -0.197 -0.212 1.00 95.69 70 VAL A N 1
ATOM 521 C CA . VAL A 1 70 ? 14.014 0.882 0.170 1.00 95.69 70 VAL A CA 1
ATOM 522 C C . VAL A 1 70 ? 14.496 2.215 -0.405 1.00 95.69 70 VAL A C 1
ATOM 524 O O . VAL A 1 70 ? 15.540 2.723 -0.005 1.00 95.69 70 VAL A O 1
ATOM 527 N N . GLU A 1 71 ? 13.709 2.804 -1.301 1.00 94.12 71 GLU A N 1
ATOM 528 C CA . GLU A 1 71 ? 13.966 4.122 -1.894 1.00 94.12 71 GLU A CA 1
ATOM 529 C C . GLU A 1 71 ? 13.239 5.229 -1.116 1.00 94.12 71 GLU A C 1
ATOM 531 O O . GLU A 1 71 ? 13.753 6.333 -0.938 1.00 94.12 71 GLU A O 1
ATOM 536 N N . GLN A 1 72 ? 12.033 4.938 -0.618 1.00 93.31 72 GLN A N 1
ATOM 537 C CA . GLN A 1 72 ? 11.218 5.898 0.124 1.00 93.31 72 GLN A CA 1
ATOM 538 C C . GLN A 1 72 ? 10.519 5.226 1.298 1.00 93.31 72 GLN A C 1
ATOM 540 O O . GLN A 1 72 ? 10.024 4.110 1.180 1.00 93.31 72 GLN A O 1
ATOM 545 N N . HIS A 1 73 ? 10.414 5.944 2.415 1.00 96.00 73 HIS A N 1
ATOM 546 C CA . HIS A 1 73 ? 9.632 5.527 3.573 1.00 96.00 73 HIS A CA 1
ATOM 547 C C . HIS A 1 73 ? 9.015 6.757 4.236 1.00 96.00 73 HIS A C 1
ATOM 549 O O . HIS A 1 73 ? 9.718 7.654 4.701 1.00 96.00 73 HIS A O 1
ATOM 555 N N . ARG A 1 74 ? 7.683 6.823 4.253 1.00 96.38 74 ARG A N 1
ATOM 556 C CA . ARG A 1 74 ? 6.921 7.949 4.806 1.00 96.38 74 ARG A CA 1
ATOM 557 C C . ARG A 1 74 ? 5.775 7.440 5.665 1.00 96.38 74 ARG A C 1
ATOM 559 O O . ARG A 1 74 ? 5.265 6.355 5.425 1.00 96.38 74 ARG A O 1
ATOM 566 N N . ARG A 1 75 ? 5.346 8.230 6.650 1.00 97.75 75 ARG A N 1
ATOM 567 C CA . ARG A 1 75 ? 4.142 7.955 7.448 1.00 97.75 75 ARG A CA 1
ATOM 568 C C . ARG A 1 75 ? 3.106 9.024 7.162 1.00 97.75 75 ARG A C 1
ATOM 570 O O . ARG A 1 75 ? 3.398 10.205 7.323 1.00 97.75 75 ARG A O 1
ATOM 577 N N . LEU A 1 76 ? 1.927 8.607 6.729 1.00 97.81 76 LEU A N 1
ATOM 578 C CA . LEU A 1 76 ? 0.865 9.489 6.260 1.00 97.81 76 LEU A CA 1
ATOM 579 C C . LEU A 1 76 ? -0.486 9.039 6.828 1.00 97.81 76 LEU A C 1
ATOM 581 O O . LEU A 1 76 ? -0.649 7.858 7.148 1.00 97.81 76 LEU A O 1
ATOM 585 N N . PRO A 1 77 ? -1.472 9.945 6.947 1.00 97.88 77 PRO A N 1
ATOM 586 C CA . PRO A 1 77 ? -2.864 9.549 7.122 1.00 97.88 77 PRO A CA 1
ATOM 587 C C . PRO A 1 77 ? -3.286 8.537 6.047 1.00 97.88 77 PRO A C 1
ATOM 589 O O . PRO A 1 77 ? -2.845 8.660 4.904 1.00 97.88 77 PRO A O 1
ATOM 592 N N . GLU A 1 78 ? -4.147 7.572 6.386 1.00 96.88 78 GLU A N 1
ATOM 593 C CA . GLU A 1 78 ? -4.543 6.483 5.468 1.00 96.88 78 GLU A CA 1
ATOM 594 C C . GLU A 1 78 ? -4.976 6.989 4.084 1.00 96.88 78 GLU A C 1
ATOM 596 O O . GLU A 1 78 ? -4.495 6.488 3.071 1.00 96.88 78 GLU A O 1
ATOM 601 N N . GLU A 1 79 ? -5.821 8.019 4.032 1.00 97.00 79 GLU A N 1
ATOM 602 C CA . GLU A 1 79 ? -6.295 8.595 2.770 1.00 97.00 79 GLU A CA 1
ATOM 603 C C . GLU A 1 79 ? -5.140 9.114 1.899 1.00 97.00 79 GLU A C 1
ATOM 605 O O . GLU A 1 79 ? -5.072 8.828 0.704 1.00 97.00 79 GLU A O 1
ATOM 610 N N . GLN A 1 80 ? -4.188 9.827 2.505 1.00 97.38 80 GLN A N 1
ATOM 611 C CA . GLN A 1 80 ? -3.021 10.361 1.801 1.00 97.38 80 GLN A CA 1
ATOM 612 C C . GLN A 1 80 ? -2.062 9.248 1.373 1.00 97.38 80 GLN A C 1
ATOM 614 O O . GLN A 1 80 ? -1.495 9.318 0.284 1.00 97.38 80 GLN A O 1
ATOM 619 N N . ALA A 1 81 ? -1.898 8.217 2.206 1.00 97.12 81 ALA A N 1
ATOM 620 C CA . ALA A 1 81 ? -1.105 7.040 1.880 1.00 97.12 81 ALA A CA 1
ATOM 621 C C . ALA A 1 81 ? -1.682 6.305 0.663 1.00 97.12 81 ALA A C 1
ATOM 623 O O . ALA A 1 81 ? -0.951 6.035 -0.290 1.00 97.12 81 ALA A O 1
ATOM 624 N N . CYS A 1 82 ? -2.994 6.049 0.658 1.00 96.69 82 CYS A N 1
ATOM 625 C CA . CYS A 1 82 ? -3.674 5.369 -0.443 1.00 96.69 82 CYS A CA 1
ATOM 626 C C . CYS A 1 82 ? -3.609 6.183 -1.736 1.00 96.69 82 CYS A C 1
ATOM 628 O O . CYS A 1 82 ? -3.313 5.633 -2.794 1.00 96.69 82 CYS A O 1
ATOM 630 N N . LEU 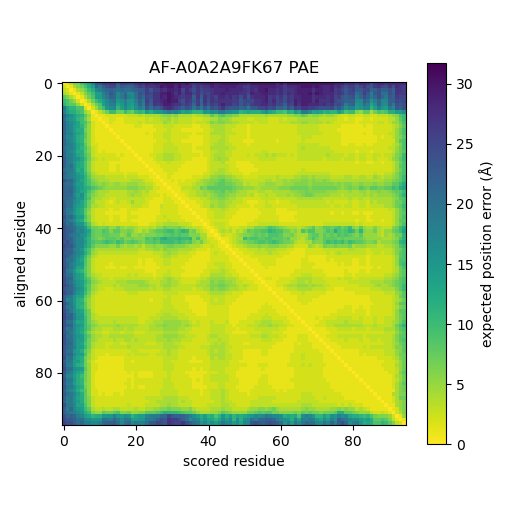A 1 83 ? -3.808 7.502 -1.651 1.00 95.31 83 LEU A N 1
ATOM 631 C CA . LEU A 1 83 ? -3.668 8.396 -2.795 1.00 95.31 83 LEU A CA 1
ATOM 632 C C . LEU A 1 83 ? -2.237 8.394 -3.354 1.00 95.31 83 LEU A C 1
ATOM 634 O O . LEU A 1 83 ? -2.054 8.291 -4.566 1.00 95.31 83 LEU A O 1
ATOM 638 N N . ALA A 1 84 ? -1.222 8.515 -2.494 1.00 94.44 84 ALA A N 1
ATOM 639 C CA . ALA A 1 84 ? 0.178 8.534 -2.915 1.00 94.44 84 ALA A CA 1
ATOM 640 C C . ALA A 1 84 ? 0.580 7.216 -3.589 1.00 94.44 84 ALA A C 1
ATOM 642 O O . ALA A 1 84 ? 1.201 7.226 -4.651 1.00 94.44 84 ALA A O 1
ATOM 643 N N . ALA A 1 85 ?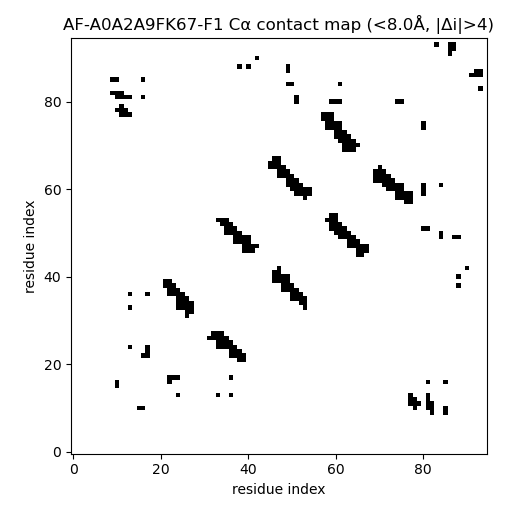 0.174 6.095 -3.001 1.00 94.69 85 ALA A N 1
ATOM 644 C CA . ALA A 1 85 ? 0.482 4.773 -3.515 1.00 94.69 85 ALA A CA 1
ATOM 645 C C . ALA A 1 85 ? -0.260 4.467 -4.827 1.00 94.69 85 ALA A C 1
ATOM 647 O O . ALA A 1 85 ? 0.320 3.915 -5.757 1.00 94.69 85 ALA A O 1
ATOM 648 N N . TRP A 1 86 ? -1.511 4.912 -4.959 1.00 93.38 86 TRP A N 1
ATOM 649 C CA . TRP A 1 86 ? -2.250 4.821 -6.217 1.00 93.38 86 TRP A CA 1
ATOM 650 C C . TRP A 1 86 ? -1.625 5.662 -7.333 1.00 93.38 86 TRP A C 1
ATOM 652 O O . TRP A 1 86 ? -1.492 5.185 -8.456 1.00 93.38 86 TRP A O 1
ATOM 662 N N . ARG A 1 87 ? -1.175 6.890 -7.039 1.00 91.19 87 ARG A N 1
ATOM 663 C CA . ARG A 1 87 ? -0.443 7.716 -8.019 1.00 91.19 87 ARG A CA 1
ATOM 664 C C . ARG A 1 87 ? 0.841 7.032 -8.471 1.00 91.19 87 ARG A C 1
ATOM 666 O O . ARG A 1 87 ? 1.121 7.010 -9.665 1.00 91.19 87 ARG A O 1
ATOM 673 N N . PHE A 1 88 ? 1.561 6.421 -7.537 1.00 88.56 88 PHE A N 1
ATOM 674 C CA . PHE A 1 88 ? 2.736 5.628 -7.861 1.00 88.56 88 PHE A CA 1
ATOM 675 C C . PHE A 1 88 ? 2.401 4.469 -8.809 1.00 88.56 88 PHE A C 1
ATOM 677 O O . PHE A 1 88 ? 3.067 4.305 -9.826 1.00 88.56 88 PHE A O 1
ATOM 684 N N . ALA A 1 89 ? 1.337 3.711 -8.523 1.00 88.19 89 ALA A N 1
ATOM 685 C CA . ALA A 1 89 ? 0.879 2.606 -9.368 1.00 88.19 89 ALA A CA 1
ATOM 686 C C . ALA A 1 89 ? 0.499 3.049 -10.796 1.00 88.19 89 ALA A C 1
ATOM 688 O O . ALA A 1 89 ? 0.580 2.258 -11.732 1.00 88.19 89 ALA A O 1
ATOM 689 N N . LEU A 1 90 ? 0.133 4.322 -10.979 1.00 87.62 90 LEU A N 1
ATOM 690 C CA . LEU A 1 90 ? -0.111 4.943 -12.286 1.00 87.62 90 LEU A CA 1
ATOM 691 C C . LEU A 1 90 ? 1.167 5.455 -12.983 1.00 87.62 90 LEU A C 1
ATOM 693 O O . LEU A 1 90 ? 1.071 6.127 -14.008 1.00 87.62 90 LEU A O 1
ATOM 697 N N . GLY A 1 91 ? 2.353 5.210 -12.421 1.00 84.19 91 GLY A N 1
ATOM 698 C CA . GLY A 1 91 ? 3.624 5.749 -12.917 1.00 84.19 91 GLY A CA 1
ATOM 699 C C . GLY A 1 91 ? 3.818 7.243 -12.629 1.00 84.19 91 GLY A C 1
ATOM 700 O O . GLY A 1 91 ? 4.780 7.853 -13.095 1.00 84.19 91 GLY A O 1
ATOM 701 N N . LEU A 1 92 ? 2.926 7.859 -11.848 1.00 77.50 92 LEU A N 1
ATOM 702 C CA . LEU A 1 92 ? 3.034 9.259 -11.456 1.00 77.50 92 LEU A CA 1
ATOM 703 C C . LEU A 1 92 ? 3.952 9.342 -10.237 1.00 77.50 92 LEU A C 1
ATOM 705 O O . LEU A 1 92 ? 3.508 9.213 -9.092 1.00 77.50 92 LEU A O 1
ATOM 709 N N . ARG A 1 93 ? 5.248 9.548 -10.483 1.00 63.12 93 ARG A N 1
ATOM 710 C CA . ARG A 1 93 ? 6.208 9.768 -9.399 1.00 63.12 93 ARG A CA 1
ATOM 711 C C . ARG A 1 93 ? 5.815 11.029 -8.610 1.00 63.12 93 ARG A C 1
ATOM 713 O O . ARG A 1 93 ? 5.377 12.015 -9.211 1.00 63.12 93 ARG A O 1
ATOM 720 N N . PRO A 1 94 ? 5.939 11.026 -7.273 1.00 51.38 94 PRO A N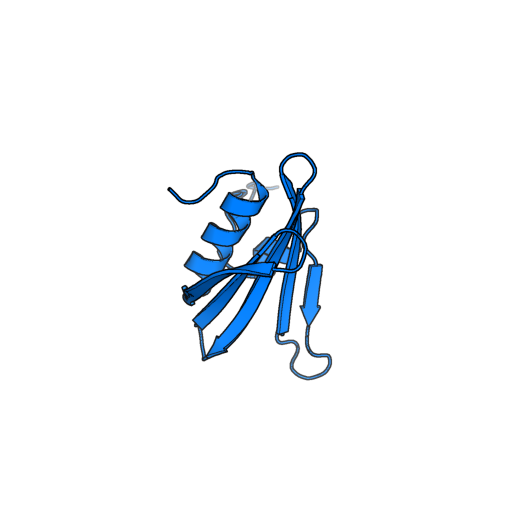 1
ATOM 721 C CA . PRO A 1 94 ? 5.911 12.272 -6.525 1.00 51.38 94 PRO A CA 1
ATOM 722 C C . PRO A 1 94 ? 7.094 13.122 -7.004 1.00 51.38 94 PRO A C 1
ATOM 724 O O . PRO A 1 94 ? 8.217 12.620 -7.057 1.00 51.38 94 PRO A O 1
ATOM 727 N N . GLY A 1 95 ? 6.813 14.360 -7.418 1.00 42.34 95 GLY A N 1
ATOM 728 C CA . GLY A 1 95 ? 7.852 15.378 -7.573 1.00 42.34 95 GLY A CA 1
ATOM 729 C C . GLY A 1 95 ? 8.490 15.733 -6.237 1.00 42.34 95 GLY A C 1
ATOM 730 O O . GLY A 1 95 ? 7.870 15.429 -5.187 1.00 42.34 95 GLY A O 1
#

Nearest PDB structures (foldseek):
  9gco-assembly1_C  TM=6.675E-01  e=5.839E-01  Xenorhabdus bovienii SS-2004
  4gq2-assembly1_P  TM=5.654E-01  e=3.674E-01  Schizosaccharomyces pombe
  4fhm-assembly1_A  TM=5.983E-01  e=7.361E-01  Schizosaccharomyces pombe 972h-
  4gq1-assembly1_A  TM=4.890E-01  e=6.556E-01  Schizosaccharomyces pombe

Organism: NCBI:txid76022

Foldseek 3Di:
DDDPPDPPLADQAVVSVVVDPQKDWDADPPVRHTAKIKHWDDDVPKTKMWMWGDDDVQKIWIFIDINNHTPDIDIDGRRVSSRQVVCVRVVNHDD

pLDDT: mean 88.26, std 15.38, range [38.41, 98.44]

Mean predicted aligned error: 5.93 Å

Radius of gyration: 14.09 Å; Cα contacts (8 Å, |Δi|>4): 168; chains: 1; bounding box: 50×29×32 Å

Secondary structure (DSSP, 8-state):
---------S--SHHHHTTSTT-EEEE-TTT--EEEEEEEEEETTEEEEEEEEEEETTEEEEEEEETTEEEEEEEEEHHHHHHHHHHHHTT----